Protein AF-A0A1L3J3Z6-F1 (afdb_monomer)

Structure (mmCIF, N/CA/C/O backbone):
data_AF-A0A1L3J3Z6-F1
#
_entry.id   AF-A0A1L3J3Z6-F1
#
loop_
_atom_site.group_PDB
_atom_site.id
_atom_site.type_symbol
_atom_site.label_atom_id
_atom_site.label_alt_id
_atom_site.label_comp_id
_atom_site.label_asym_id
_atom_site.label_entity_id
_atom_site.label_seq_id
_atom_site.pdbx_PDB_ins_code
_atom_site.Cartn_x
_atom_site.Cartn_y
_atom_site.Cartn_z
_atom_site.occupancy
_atom_site.B_iso_or_equiv
_atom_site.auth_seq_id
_atom_site.auth_comp_id
_atom_site.auth_asym_id
_atom_site.auth_atom_id
_atom_site.pdbx_PDB_model_num
ATOM 1 N N . MET A 1 1 ? 7.626 -2.945 20.458 1.00 33.84 1 MET A N 1
ATOM 2 C CA . MET A 1 1 ? 6.487 -2.027 20.688 1.00 33.84 1 MET A CA 1
ATOM 3 C C . MET A 1 1 ? 5.209 -2.847 20.633 1.00 33.84 1 MET A C 1
ATOM 5 O O . MET A 1 1 ? 5.087 -3.660 19.730 1.00 33.84 1 MET A O 1
ATOM 9 N N . ASN A 1 2 ? 4.323 -2.710 21.622 1.00 31.22 2 ASN A N 1
ATOM 10 C CA . ASN A 1 2 ? 3.057 -3.445 21.690 1.00 31.22 2 ASN A CA 1
ATOM 11 C C . ASN A 1 2 ? 1.974 -2.623 20.967 1.00 31.22 2 ASN A C 1
ATOM 13 O O . ASN A 1 2 ? 1.323 -1.789 21.585 1.00 31.22 2 ASN A O 1
ATOM 17 N N . THR A 1 3 ? 1.833 -2.817 19.654 1.00 36.19 3 THR A N 1
ATOM 18 C CA . THR A 1 3 ? 0.880 -2.115 18.759 1.00 36.19 3 THR A CA 1
ATOM 19 C C . THR A 1 3 ? -0.591 -2.525 18.976 1.00 36.19 3 THR A C 1
ATOM 21 O O . THR A 1 3 ? -1.471 -2.248 18.168 1.00 36.19 3 THR A O 1
ATOM 24 N N . ALA A 1 4 ? -0.892 -3.240 20.065 1.00 37.12 4 ALA A N 1
ATOM 25 C CA . ALA A 1 4 ? -2.196 -3.857 20.307 1.00 37.12 4 ALA A CA 1
ATOM 26 C C . ALA A 1 4 ? -3.216 -2.956 21.033 1.00 37.12 4 ALA A C 1
ATOM 28 O O . ALA A 1 4 ? -4.325 -3.410 21.312 1.00 37.12 4 ALA A O 1
ATOM 29 N N . GLU A 1 5 ? -2.896 -1.698 21.357 1.00 45.41 5 GLU A N 1
ATOM 30 C CA . GLU A 1 5 ? -3.771 -0.871 22.206 1.00 45.41 5 GLU A CA 1
ATOM 31 C C . GLU A 1 5 ? -4.124 0.518 21.660 1.00 45.41 5 GLU A C 1
ATOM 33 O O . GLU A 1 5 ? -4.446 1.422 22.436 1.00 45.41 5 GLU A O 1
ATOM 38 N N . VAL A 1 6 ? -4.186 0.710 20.339 1.00 48.59 6 VAL A N 1
ATOM 39 C CA . VAL A 1 6 ? -4.858 1.911 19.806 1.00 48.59 6 VAL A CA 1
ATOM 40 C C . VAL A 1 6 ? -6.357 1.788 20.027 1.00 48.59 6 VAL A C 1
ATOM 42 O O . VAL A 1 6 ? -7.103 1.181 19.258 1.00 48.59 6 VAL A O 1
ATOM 45 N N . ARG A 1 7 ? -6.823 2.358 21.135 1.00 55.53 7 ARG A N 1
ATOM 46 C CA . ARG A 1 7 ? -8.238 2.398 21.497 1.00 55.53 7 ARG A CA 1
ATOM 47 C C . ARG A 1 7 ? -8.845 3.664 20.898 1.00 55.53 7 ARG A C 1
ATOM 49 O O . ARG A 1 7 ? -8.830 4.714 21.538 1.00 55.53 7 ARG A O 1
ATOM 56 N N . PHE A 1 8 ? -9.396 3.574 19.686 1.00 57.53 8 PHE A N 1
ATOM 57 C CA . PHE A 1 8 ? -10.154 4.685 19.106 1.00 57.53 8 PHE A CA 1
ATOM 58 C C . PHE A 1 8 ? -11.394 4.955 19.961 1.00 57.53 8 PHE A C 1
ATOM 60 O O . PHE A 1 8 ? -12.310 4.133 2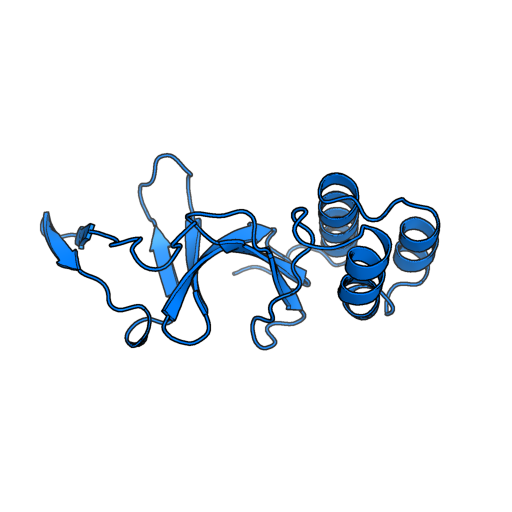0.045 1.00 57.53 8 PHE A O 1
ATOM 67 N N . LYS A 1 9 ? -11.400 6.117 20.619 1.00 57.47 9 LYS A N 1
ATOM 68 C CA . LYS A 1 9 ? -12.598 6.720 21.202 1.00 57.47 9 LYS A CA 1
ATOM 69 C C . LYS A 1 9 ? -13.172 7.647 20.144 1.00 57.47 9 LYS A C 1
ATOM 71 O O . LYS A 1 9 ? -12.638 8.734 19.944 1.00 57.47 9 LYS A O 1
ATOM 76 N N . ILE A 1 10 ? -14.226 7.214 19.462 1.00 61.75 10 ILE A N 1
ATOM 77 C CA . ILE A 1 10 ? -14.913 8.069 18.491 1.00 61.75 10 ILE A CA 1
ATOM 78 C C . ILE A 1 10 ? -16.060 8.768 19.205 1.00 61.75 10 ILE A C 1
ATOM 80 O O . ILE A 1 10 ? -16.762 8.155 20.010 1.00 61.75 10 ILE A O 1
ATOM 84 N N . LYS A 1 11 ? -16.195 10.068 18.942 1.00 58.41 11 LYS A N 1
ATOM 85 C CA . LYS A 1 11 ? -17.355 10.861 19.328 1.00 58.41 11 LYS A CA 1
ATOM 86 C C . LYS A 1 11 ? -18.327 10.821 18.152 1.00 58.41 11 LYS A C 1
ATOM 88 O O . LYS A 1 11 ? -17.975 11.296 17.076 1.00 58.41 11 LYS A O 1
ATOM 93 N N . ASP A 1 12 ? -19.488 10.203 18.330 1.00 63.75 12 ASP A N 1
ATOM 94 C CA . ASP A 1 12 ? -20.510 10.182 17.283 1.00 63.75 12 ASP A CA 1
ATOM 95 C C . ASP A 1 12 ? -21.134 11.576 17.071 1.00 63.75 12 ASP A C 1
ATOM 97 O O . ASP A 1 12 ? -20.813 12.542 17.773 1.00 63.75 12 ASP A O 1
ATOM 101 N N . THR A 1 13 ? -22.036 11.691 16.095 1.00 64.31 13 THR A N 1
ATOM 102 C CA . THR A 1 13 ? -22.722 12.949 15.754 1.00 64.31 13 THR A CA 1
ATOM 103 C C . THR A 1 13 ? -23.586 13.496 16.893 1.00 64.31 13 THR A C 1
ATOM 105 O O . THR A 1 13 ? -23.864 14.691 16.924 1.00 64.31 13 THR A O 1
ATOM 108 N N . THR A 1 14 ? -23.970 12.652 17.852 1.00 71.06 14 THR A N 1
ATOM 109 C CA . THR A 1 14 ? -24.721 13.038 19.059 1.00 71.06 14 THR A CA 1
ATOM 110 C C . THR A 1 14 ? -23.813 13.402 20.234 1.00 71.06 14 THR A C 1
ATOM 112 O O . THR A 1 14 ? -24.264 13.906 21.258 1.00 71.06 14 THR A O 1
ATOM 115 N N . GLY A 1 15 ? -22.507 13.197 20.080 1.00 64.25 15 GLY A N 1
ATOM 116 C CA . GLY A 1 15 ? -21.498 13.528 21.064 1.00 64.25 15 GLY A CA 1
ATOM 117 C C . GLY A 1 15 ? -21.121 12.398 22.018 1.00 64.25 15 GLY A C 1
ATOM 118 O O . GLY A 1 15 ? -20.288 12.625 22.904 1.00 64.25 15 GLY A O 1
ATOM 119 N N . ASN A 1 16 ? -21.664 11.196 21.823 1.00 69.81 16 ASN A N 1
ATOM 120 C CA . ASN A 1 16 ? -21.358 10.044 22.659 1.00 69.81 16 ASN A CA 1
ATOM 121 C C . ASN A 1 16 ? -20.006 9.450 22.284 1.00 69.81 16 ASN A C 1
ATOM 123 O O . ASN A 1 16 ? -19.668 9.296 21.110 1.00 69.81 16 ASN A O 1
ATOM 127 N N . LYS A 1 17 ? -19.225 9.099 23.307 1.00 67.12 17 LYS A N 1
ATOM 128 C CA . LYS A 1 17 ? -17.936 8.430 23.136 1.00 67.12 17 LYS A CA 1
ATOM 129 C C . LYS A 1 17 ? -18.143 6.927 23.211 1.00 67.12 17 LYS A C 1
ATOM 131 O O . LYS A 1 17 ? -18.574 6.424 24.245 1.00 67.12 17 LYS A O 1
ATOM 136 N N . SER A 1 18 ? -17.767 6.211 22.164 1.00 70.31 18 SER A N 1
ATOM 137 C CA . SER A 1 18 ? -17.783 4.750 22.152 1.00 70.31 18 SER A CA 1
ATOM 138 C C . SER A 1 18 ? -16.424 4.193 21.739 1.00 70.31 18 SER A C 1
ATOM 140 O O . SER A 1 18 ? -15.607 4.867 21.101 1.00 70.31 18 SER A O 1
ATOM 142 N N . ARG A 1 19 ? -16.148 2.960 22.176 1.00 72.62 19 ARG A N 1
ATOM 143 C CA . ARG A 1 19 ? -14.990 2.193 21.715 1.00 72.62 19 ARG A CA 1
ATOM 144 C C . ARG A 1 19 ? -15.399 1.453 20.454 1.00 72.62 19 ARG A C 1
ATOM 146 O O . ARG A 1 19 ? -16.383 0.716 20.478 1.00 72.62 19 ARG A O 1
ATOM 153 N N . ILE A 1 20 ? -14.617 1.612 19.395 1.00 72.62 20 ILE A N 1
ATOM 154 C CA . ILE A 1 20 ? -14.831 0.852 18.168 1.00 72.62 20 ILE A CA 1
ATOM 155 C C . ILE A 1 20 ? -13.991 -0.416 18.201 1.00 72.62 20 ILE A C 1
ATOM 157 O O . ILE A 1 20 ? -12.789 -0.386 18.466 1.00 72.62 20 ILE A O 1
ATOM 161 N N . ASP A 1 21 ? -14.664 -1.529 17.947 1.00 72.62 21 ASP A N 1
ATOM 162 C CA . ASP A 1 21 ? -14.047 -2.823 17.707 1.00 72.62 21 ASP A CA 1
ATOM 163 C C . ASP A 1 21 ? -13.707 -2.933 16.210 1.00 72.62 21 ASP A C 1
ATOM 165 O O . ASP A 1 21 ? -14.630 -2.874 15.389 1.00 72.62 21 ASP A O 1
ATOM 169 N N . PRO A 1 22 ? -12.425 -3.080 15.828 1.00 72.56 22 PRO A N 1
ATOM 170 C CA . PRO A 1 22 ? -12.034 -3.215 14.427 1.00 72.56 22 PRO A CA 1
ATOM 171 C C . PRO A 1 22 ? -12.660 -4.442 13.743 1.00 72.56 22 PRO A C 1
ATOM 173 O O . PRO A 1 22 ? -12.798 -4.446 12.525 1.00 72.56 22 PRO A O 1
ATOM 176 N N . GLY A 1 23 ? -13.106 -5.457 14.491 1.00 73.19 23 GLY A N 1
ATOM 177 C CA . GLY A 1 23 ? -13.839 -6.596 13.931 1.00 73.19 23 GLY A CA 1
ATOM 178 C C . GLY A 1 23 ? -15.277 -6.277 13.494 1.00 73.19 23 GLY A C 1
ATOM 179 O O . GLY A 1 23 ? -15.897 -7.090 12.813 1.00 73.19 23 GLY A O 1
ATOM 180 N N . LYS A 1 24 ? -15.829 -5.116 13.877 1.00 76.06 24 LYS A N 1
ATOM 181 C CA . LYS A 1 24 ? -17.248 -4.759 13.661 1.00 76.06 24 LYS A CA 1
ATOM 182 C C . LYS A 1 24 ? -17.477 -3.656 12.635 1.00 76.06 24 LYS A C 1
ATOM 184 O O . LYS A 1 24 ? -18.623 -3.347 12.318 1.00 76.06 24 LYS A O 1
ATOM 189 N N . VAL A 1 25 ? -16.414 -3.052 12.121 1.00 73.69 25 VAL A N 1
ATOM 190 C CA . VAL A 1 25 ? -16.483 -1.971 11.133 1.00 73.69 25 VAL A CA 1
ATOM 191 C C . VAL A 1 25 ? -15.510 -2.259 10.006 1.00 73.69 25 VAL A C 1
ATOM 193 O O . VAL A 1 25 ? -14.407 -2.723 10.260 1.00 73.69 25 VAL A O 1
ATOM 196 N N . LYS A 1 26 ? -15.909 -1.987 8.762 1.00 69.69 26 LYS A N 1
ATOM 197 C CA . LYS A 1 26 ? -15.020 -2.116 7.594 1.00 69.69 26 LYS A CA 1
ATOM 198 C C . LYS A 1 26 ? -14.255 -0.823 7.319 1.00 69.69 26 LYS A C 1
ATOM 200 O O . LYS A 1 26 ? -13.054 -0.850 7.073 1.00 69.69 26 LYS A O 1
ATOM 205 N N . PHE A 1 27 ? -14.956 0.307 7.402 1.00 71.75 27 PHE A N 1
ATOM 206 C CA . PHE A 1 27 ? -14.408 1.628 7.123 1.00 71.75 27 PHE A CA 1
ATOM 207 C C . PHE A 1 27 ? -14.968 2.663 8.096 1.00 71.75 27 PHE A C 1
ATOM 209 O O . PHE A 1 27 ? -16.132 2.599 8.491 1.00 71.75 27 PHE A O 1
ATOM 216 N N . ILE A 1 28 ? -14.136 3.636 8.446 1.00 74.94 28 ILE A N 1
ATOM 217 C CA . ILE A 1 28 ? -14.493 4.836 9.194 1.00 74.94 28 ILE A CA 1
ATOM 218 C C . ILE A 1 28 ? -14.058 6.017 8.329 1.00 74.94 28 ILE A C 1
ATOM 220 O O . ILE A 1 28 ? -12.872 6.164 8.027 1.00 74.94 28 ILE A O 1
ATOM 224 N N . LYS A 1 29 ? -15.014 6.856 7.926 1.00 72.25 29 LYS A N 1
ATOM 225 C CA . LYS A 1 29 ? -14.735 8.136 7.271 1.00 72.25 29 LYS A CA 1
ATOM 226 C C . LYS A 1 29 ? -14.730 9.229 8.334 1.00 72.25 29 LYS A C 1
ATOM 228 O O . LYS A 1 29 ? -15.731 9.419 9.021 1.00 72.25 29 LYS A O 1
ATOM 233 N N . SER A 1 30 ? -13.613 9.932 8.476 1.00 67.06 30 SER A N 1
ATOM 234 C CA . SER A 1 30 ? -13.549 11.115 9.329 1.00 67.06 30 SER A CA 1
ATOM 235 C C . SER A 1 30 ? -14.069 12.322 8.559 1.00 67.06 30 SER A C 1
ATOM 237 O O . SER A 1 30 ? -13.539 12.635 7.500 1.00 67.06 30 SER A O 1
ATOM 239 N N . SER A 1 31 ? -15.102 12.983 9.080 1.00 59.53 31 SER A N 1
ATOM 240 C CA . SER A 1 31 ? -15.729 14.150 8.451 1.00 59.53 31 SER A CA 1
ATOM 241 C C . SER A 1 31 ? -15.211 15.497 8.969 1.00 59.53 31 SER A C 1
ATOM 243 O O . SER A 1 31 ? -15.591 16.514 8.411 1.00 59.53 31 SER A O 1
ATOM 245 N N . ASN A 1 32 ? -14.387 15.524 10.032 1.00 56.75 32 ASN A N 1
ATOM 246 C CA . ASN A 1 32 ? -13.949 16.753 10.727 1.00 56.75 32 ASN A CA 1
ATOM 247 C C . ASN A 1 32 ? -12.602 16.589 11.485 1.00 56.75 32 ASN A C 1
ATOM 249 O O . ASN A 1 32 ? -12.439 17.095 12.597 1.00 56.75 32 ASN A O 1
ATOM 253 N N . SER A 1 33 ? -11.636 15.831 10.952 1.00 52.97 33 SER A N 1
ATOM 254 C CA . SER A 1 33 ? -10.329 15.646 11.618 1.00 52.97 33 SER A CA 1
ATOM 255 C C . SER A 1 33 ? -9.290 16.707 11.259 1.00 52.97 33 SER A C 1
ATOM 257 O O . SER A 1 33 ? -9.287 17.233 10.152 1.00 52.97 33 SER A O 1
ATOM 259 N N . VAL A 1 34 ? -8.335 16.913 12.178 1.00 53.78 34 VAL A N 1
ATOM 260 C CA . VAL A 1 34 ? -7.086 17.684 11.983 1.00 53.78 34 VAL A CA 1
ATOM 261 C C . VAL A 1 34 ? -6.316 17.234 10.728 1.00 53.78 34 VAL A C 1
ATOM 263 O O . VAL A 1 34 ? -5.651 18.043 10.094 1.00 53.78 34 VAL A O 1
ATOM 266 N N . ASP A 1 35 ? -6.478 15.968 10.334 1.00 48.72 35 ASP A N 1
ATOM 267 C CA . ASP A 1 35 ? -5.836 15.351 9.169 1.00 48.72 35 ASP A CA 1
ATOM 268 C C . ASP A 1 35 ? -6.657 15.433 7.856 1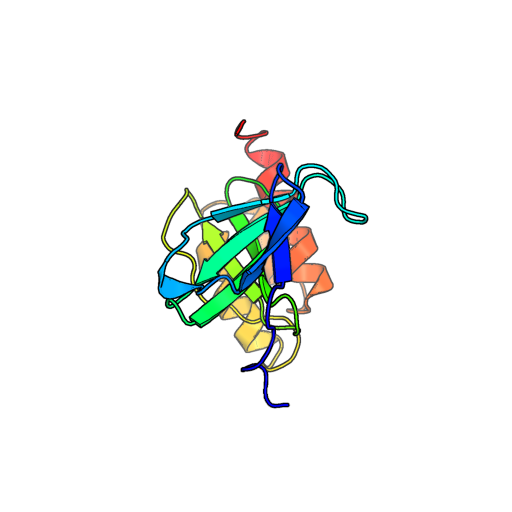.00 48.72 35 ASP A C 1
ATOM 270 O O . ASP A 1 35 ? -6.284 14.791 6.875 1.00 48.72 35 ASP A O 1
ATOM 274 N N . GLY A 1 36 ? -7.784 16.160 7.820 1.00 57.69 36 GLY A N 1
ATOM 275 C CA . GLY A 1 36 ? -8.670 16.250 6.644 1.00 57.69 36 GLY A CA 1
ATOM 276 C C . GLY A 1 36 ? -9.594 15.036 6.439 1.00 57.69 36 GLY A C 1
ATOM 277 O O . GLY A 1 36 ? -9.847 14.284 7.385 1.00 57.69 36 GLY A O 1
ATOM 278 N N . ASP A 1 37 ? -10.112 14.860 5.214 1.00 57.69 37 ASP A N 1
ATOM 279 C CA . ASP A 1 37 ? -10.934 13.709 4.794 1.00 57.69 37 ASP A CA 1
ATOM 280 C C . ASP A 1 37 ? -10.093 12.420 4.826 1.00 57.69 37 ASP A C 1
ATOM 282 O O . ASP A 1 37 ? -9.343 12.097 3.904 1.00 57.69 37 ASP A O 1
ATOM 286 N N . CYS A 1 38 ? -10.207 11.667 5.918 1.00 67.38 38 CYS A N 1
ATOM 287 C CA . CYS A 1 38 ? -9.407 10.472 6.170 1.00 67.38 38 CYS A CA 1
ATOM 288 C C . CYS A 1 38 ? -10.288 9.216 6.157 1.00 67.38 38 CYS A C 1
ATOM 290 O O . CYS A 1 38 ? -11.329 9.173 6.820 1.00 67.38 38 CYS A O 1
ATOM 292 N N . ILE A 1 39 ? -9.853 8.180 5.430 1.00 75.44 39 ILE A N 1
ATOM 293 C CA . ILE A 1 39 ? -10.455 6.843 5.489 1.00 75.44 39 ILE A CA 1
ATOM 294 C C . ILE A 1 39 ? -9.573 5.946 6.350 1.00 75.44 39 ILE A C 1
ATOM 296 O O . ILE A 1 39 ? -8.418 5.679 6.009 1.00 75.44 39 ILE A O 1
ATOM 300 N N . ILE A 1 40 ? -10.147 5.454 7.445 1.00 78.62 40 ILE A N 1
ATOM 301 C CA . ILE A 1 40 ? -9.560 4.410 8.278 1.00 78.62 40 ILE A CA 1
ATOM 302 C C . ILE A 1 40 ? -10.246 3.097 7.911 1.00 78.62 40 ILE A C 1
ATOM 304 O O . ILE A 1 40 ? -11.460 2.966 8.061 1.00 78.62 40 ILE A O 1
ATOM 308 N N . ALA A 1 41 ? -9.478 2.133 7.422 1.00 78.19 41 ALA A N 1
ATOM 309 C CA . ALA A 1 41 ? -9.953 0.778 7.181 1.00 78.19 41 ALA A CA 1
ATOM 310 C C . ALA A 1 41 ? -9.568 -0.132 8.348 1.00 78.19 41 ALA A C 1
ATOM 312 O O . ALA A 1 41 ? -8.668 0.180 9.138 1.00 78.19 41 ALA A O 1
ATOM 313 N N . THR A 1 42 ? -10.249 -1.265 8.451 1.00 79.00 42 THR A N 1
ATOM 314 C CA . THR A 1 42 ? -9.850 -2.340 9.354 1.00 79.00 42 THR A CA 1
ATOM 315 C C . THR A 1 42 ? -9.171 -3.450 8.573 1.00 79.00 42 THR A C 1
ATOM 317 O O . THR A 1 42 ? -9.589 -3.804 7.472 1.00 79.00 42 THR A O 1
ATOM 320 N N . VAL A 1 43 ? -8.099 -3.999 9.139 1.00 80.19 43 VAL A N 1
ATOM 321 C CA . VAL A 1 43 ? -7.374 -5.125 8.547 1.00 80.19 43 VAL A CA 1
ATOM 322 C C . VAL A 1 43 ? -7.243 -6.250 9.565 1.00 80.19 43 VAL A C 1
ATOM 324 O O . VAL A 1 43 ? -7.035 -6.021 10.765 1.00 80.19 43 VAL A O 1
ATOM 327 N N . TYR A 1 44 ? -7.457 -7.477 9.088 1.00 79.56 44 TYR A N 1
ATOM 328 C CA . TYR A 1 44 ? -7.431 -8.714 9.877 1.00 79.56 44 TYR A CA 1
ATOM 329 C C . TYR A 1 44 ? -8.339 -8.705 11.123 1.00 79.56 44 TYR A C 1
ATOM 331 O O . TYR A 1 44 ? -8.077 -9.428 12.084 1.00 79.56 44 TYR A O 1
ATOM 339 N N . GLY A 1 45 ? -9.377 -7.856 11.139 1.00 74.88 45 GLY A N 1
ATOM 340 C CA . GLY A 1 45 ? -10.289 -7.670 12.275 1.00 74.88 45 GLY A CA 1
ATOM 341 C C . GLY A 1 45 ? -9.617 -7.173 13.561 1.00 74.88 45 GLY A C 1
ATOM 342 O O . GLY A 1 45 ? -10.208 -7.274 14.632 1.00 74.88 45 GLY A O 1
ATOM 343 N N . LYS A 1 46 ? -8.372 -6.685 13.481 1.00 79.06 46 LYS A N 1
ATOM 344 C CA . LYS A 1 46 ? -7.527 -6.394 14.652 1.00 79.06 46 LYS A CA 1
ATOM 345 C C . LYS A 1 46 ? -6.922 -5.001 14.636 1.00 79.06 46 LYS A C 1
ATOM 347 O O . LYS A 1 46 ? -6.700 -4.439 15.705 1.00 79.06 46 LYS A O 1
ATOM 352 N N . TRP A 1 47 ? -6.649 -4.451 13.456 1.00 81.75 47 TRP A N 1
ATOM 353 C CA . TRP A 1 47 ? -5.902 -3.204 13.325 1.00 81.75 47 TRP A CA 1
ATOM 354 C C . TRP A 1 47 ? -6.663 -2.162 12.527 1.00 81.75 47 TRP A C 1
ATOM 356 O O . TRP A 1 47 ? -7.416 -2.488 11.609 1.00 81.75 47 TRP A O 1
ATOM 366 N N . PHE A 1 48 ? -6.420 -0.904 12.880 1.00 83.06 48 PHE A N 1
ATOM 367 C CA . PHE A 1 48 ? -6.882 0.257 12.139 1.00 83.06 48 PHE A CA 1
ATOM 368 C C . PHE A 1 48 ? -5.736 0.801 11.297 1.00 83.06 48 PHE A C 1
ATOM 370 O O . PHE A 1 48 ? -4.646 1.069 11.808 1.00 83.06 48 PHE A O 1
ATOM 377 N N . ILE A 1 49 ? -6.000 0.986 10.011 1.00 86.31 49 ILE A N 1
ATOM 378 C CA . ILE A 1 49 ? -5.031 1.480 9.039 1.00 86.31 49 ILE A CA 1
ATOM 379 C C . ILE A 1 49 ? -5.592 2.736 8.371 1.00 86.31 49 ILE A C 1
ATOM 381 O O . ILE A 1 49 ? -6.753 2.774 7.968 1.00 86.31 49 ILE A O 1
ATOM 385 N N . LYS A 1 50 ? -4.785 3.787 8.274 1.00 87.69 50 LYS A N 1
ATOM 386 C CA . LYS A 1 50 ? -5.129 5.060 7.636 1.00 87.69 50 LYS A CA 1
ATOM 387 C C . LYS A 1 50 ? -4.699 5.025 6.179 1.00 87.69 50 LYS A C 1
ATOM 389 O O . LYS A 1 50 ? -3.537 4.752 5.900 1.00 87.69 50 LYS A O 1
ATOM 394 N N . ARG A 1 51 ? -5.609 5.327 5.251 1.00 89.94 51 ARG A N 1
ATOM 395 C CA . ARG A 1 51 ? -5.253 5.492 3.836 1.00 89.94 51 ARG A CA 1
ATOM 396 C C . ARG A 1 51 ? -4.420 6.762 3.661 1.00 89.94 51 ARG A C 1
ATOM 398 O O . ARG A 1 51 ? -4.855 7.832 4.080 1.00 89.94 51 ARG A O 1
ATOM 405 N N . ILE A 1 52 ? -3.255 6.633 3.035 1.00 90.88 52 ILE A N 1
ATOM 406 C CA . ILE A 1 52 ? -2.325 7.741 2.766 1.00 90.88 52 ILE A CA 1
ATOM 407 C C . ILE A 1 52 ? -2.156 8.023 1.270 1.00 90.88 52 ILE A C 1
ATOM 409 O O . ILE A 1 52 ? -1.877 9.156 0.904 1.00 90.88 52 ILE A O 1
ATOM 413 N N . ILE A 1 53 ? -2.388 7.028 0.405 1.00 91.38 53 ILE A N 1
ATOM 414 C CA . ILE A 1 53 ? -2.452 7.206 -1.052 1.00 91.38 53 ILE A CA 1
ATOM 415 C C . ILE A 1 53 ? -3.764 6.602 -1.540 1.00 91.38 53 ILE A C 1
ATOM 417 O O . ILE A 1 53 ? -4.111 5.472 -1.180 1.00 91.38 53 ILE A O 1
ATOM 421 N N . ASN A 1 54 ? -4.487 7.362 -2.360 1.00 89.19 54 ASN A N 1
ATOM 422 C CA . ASN A 1 54 ? -5.680 6.902 -3.055 1.00 89.19 54 ASN A CA 1
ATOM 423 C C . ASN A 1 54 ? -5.419 6.848 -4.563 1.00 89.19 54 ASN A C 1
ATOM 425 O O . ASN A 1 54 ? -4.805 7.755 -5.116 1.00 89.19 54 ASN A O 1
ATOM 429 N N . GLY A 1 55 ? -5.901 5.794 -5.211 1.00 90.12 55 GLY A N 1
ATOM 430 C CA . GLY A 1 55 ? -5.730 5.551 -6.637 1.00 90.12 55 GLY A CA 1
ATOM 431 C C . GLY A 1 55 ? -6.007 4.089 -6.965 1.00 90.12 55 GLY A C 1
ATOM 432 O O . GLY A 1 55 ? -6.610 3.370 -6.158 1.00 90.12 55 GLY A O 1
ATOM 433 N N . ARG A 1 56 ? -5.536 3.643 -8.131 1.00 93.19 56 ARG A N 1
ATOM 434 C CA . ARG A 1 56 ? -5.596 2.237 -8.543 1.00 93.19 56 ARG A CA 1
ATOM 435 C C . ARG A 1 56 ? -4.856 1.337 -7.551 1.00 93.19 56 ARG A C 1
ATOM 437 O O . ARG A 1 56 ? -5.381 0.300 -7.158 1.00 93.19 56 ARG A O 1
ATOM 444 N N . ILE A 1 57 ? -3.695 1.790 -7.074 1.00 94.69 57 ILE A N 1
ATOM 445 C CA . ILE A 1 57 ? -2.998 1.249 -5.905 1.00 94.69 57 ILE A CA 1
ATOM 446 C C . ILE A 1 57 ? -3.287 2.158 -4.706 1.00 94.69 57 ILE A C 1
ATOM 448 O O . ILE A 1 57 ? -2.841 3.305 -4.645 1.00 94.69 57 ILE A O 1
ATOM 452 N N . LYS A 1 58 ? -4.016 1.643 -3.723 1.00 94.19 58 LYS A N 1
ATOM 453 C CA . LYS A 1 58 ? -4.262 2.290 -2.434 1.00 94.19 58 LYS A CA 1
ATOM 454 C C . LYS A 1 58 ? -3.159 1.895 -1.458 1.00 94.19 58 LYS A C 1
ATOM 456 O O . LYS A 1 58 ? -2.841 0.712 -1.339 1.00 94.19 58 LYS A O 1
ATOM 461 N N . VAL A 1 59 ? -2.613 2.869 -0.732 1.00 93.50 59 VAL A N 1
ATOM 462 C CA . VAL A 1 59 ? -1.630 2.631 0.338 1.00 93.50 59 VAL A CA 1
ATOM 463 C C . VAL A 1 59 ? -2.225 3.052 1.662 1.00 93.50 59 VAL A C 1
ATOM 465 O O . VAL A 1 59 ? -2.806 4.134 1.786 1.00 93.50 59 VAL A O 1
ATOM 468 N N . TYR A 1 60 ? -2.040 2.200 2.658 1.00 92.38 60 TYR A N 1
ATOM 469 C CA . TYR A 1 60 ? -2.456 2.434 4.023 1.00 92.38 60 TYR A CA 1
ATOM 470 C C . TYR A 1 60 ? -1.266 2.291 4.963 1.00 92.38 60 TYR A C 1
ATOM 472 O O . TYR A 1 60 ? -0.357 1.499 4.722 1.00 92.38 60 TYR A O 1
ATOM 480 N N . GLN A 1 61 ? -1.313 3.027 6.062 1.00 90.56 61 GLN A N 1
ATOM 481 C CA . GLN A 1 61 ? -0.344 2.962 7.140 1.00 90.56 61 GLN A CA 1
ATOM 482 C C . GLN A 1 61 ? -1.058 2.584 8.435 1.00 90.56 61 GLN A C 1
ATOM 484 O O . GLN A 1 61 ? -2.153 3.075 8.716 1.00 90.56 61 GLN A O 1
ATOM 489 N N . LEU A 1 62 ? -0.446 1.719 9.237 1.00 87.44 62 LEU A N 1
ATOM 490 C CA . LEU A 1 62 ? -0.909 1.455 10.595 1.00 87.44 62 LEU A CA 1
ATOM 491 C C . LEU A 1 62 ? -0.963 2.762 11.400 1.00 87.44 62 LEU A C 1
ATOM 493 O O . LEU A 1 62 ? 0.018 3.498 11.437 1.00 87.44 62 LEU A O 1
ATOM 497 N N . VAL A 1 63 ? -2.090 3.056 12.055 1.00 81.44 63 VAL A N 1
ATOM 498 C CA . VAL A 1 63 ? -2.273 4.372 12.701 1.00 81.44 63 VAL A CA 1
ATOM 499 C C . VAL A 1 63 ? -1.268 4.635 13.833 1.00 81.44 63 VAL A C 1
ATOM 501 O O . VAL A 1 63 ? -0.906 5.783 14.069 1.00 81.44 63 VAL A O 1
ATOM 504 N N . ASP A 1 64 ? -0.780 3.5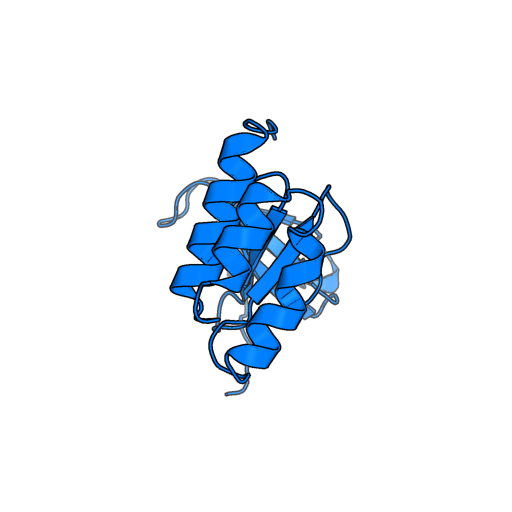99 14.511 1.00 75.88 64 ASP A N 1
ATOM 505 C CA . ASP A 1 64 ? 0.226 3.689 15.578 1.00 75.88 64 ASP A CA 1
ATOM 506 C C . ASP A 1 64 ? 1.596 3.128 15.199 1.00 75.88 64 ASP A C 1
ATOM 508 O O . ASP A 1 64 ? 2.396 2.787 16.075 1.00 75.88 64 ASP A O 1
ATOM 512 N N . GLY A 1 65 ? 1.898 3.020 13.907 1.00 76.69 65 GLY A N 1
ATOM 513 C CA . GLY A 1 65 ? 3.166 2.446 13.495 1.00 76.69 65 GLY A CA 1
ATOM 514 C C . GLY A 1 65 ? 3.608 2.802 12.089 1.00 76.69 65 GLY A C 1
ATOM 515 O O . GLY A 1 65 ? 3.077 3.680 11.416 1.00 76.69 65 GLY A O 1
ATOM 516 N N . ILE A 1 66 ? 4.641 2.085 11.666 1.00 81.56 66 ILE A N 1
ATOM 517 C CA . ILE A 1 66 ? 5.301 2.252 10.368 1.00 81.56 66 ILE A CA 1
ATOM 518 C C . ILE A 1 66 ? 5.001 1.086 9.424 1.00 81.56 66 ILE A C 1
ATOM 520 O O . ILE A 1 66 ? 5.685 0.922 8.427 1.00 81.56 66 ILE A O 1
ATOM 524 N N . ILE A 1 67 ? 4.012 0.246 9.754 1.00 87.81 67 ILE A N 1
ATOM 525 C CA . ILE A 1 67 ? 3.643 -0.898 8.916 1.00 87.81 67 ILE A CA 1
ATOM 526 C C . ILE A 1 67 ? 2.755 -0.403 7.782 1.00 87.81 67 ILE A C 1
ATOM 528 O O . ILE A 1 67 ? 1.707 0.205 8.030 1.00 87.81 67 ILE A O 1
ATOM 532 N N . PHE A 1 68 ? 3.162 -0.715 6.557 1.00 91.50 68 PHE A N 1
ATOM 533 C CA . PHE A 1 68 ? 2.420 -0.365 5.353 1.00 91.50 68 PHE A CA 1
ATOM 534 C C . PHE A 1 68 ? 1.606 -1.537 4.798 1.00 91.50 68 PHE A C 1
ATOM 536 O O . PHE A 1 68 ? 1.975 -2.713 4.881 1.00 91.50 68 PHE A O 1
ATOM 543 N N . PHE A 1 69 ? 0.467 -1.183 4.213 1.00 92.75 69 PHE A N 1
ATOM 544 C CA . PHE A 1 69 ? -0.460 -2.095 3.563 1.00 92.75 69 PHE A CA 1
ATOM 545 C C . PHE A 1 69 ? -0.862 -1.525 2.212 1.00 92.75 69 PHE A C 1
ATOM 547 O O 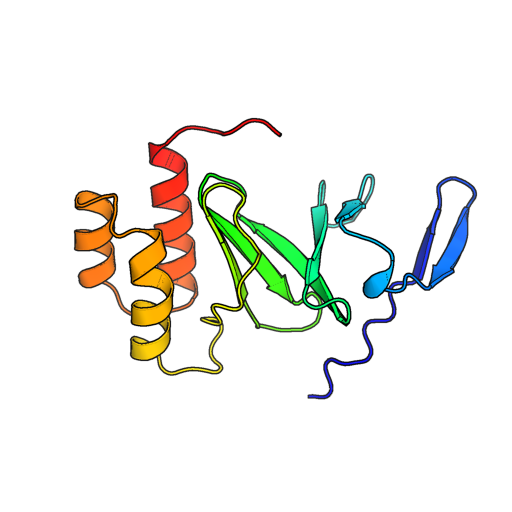. PHE A 1 69 ? -0.896 -0.307 2.022 1.00 92.75 69 PHE A O 1
ATOM 554 N N . THR A 1 70 ? -1.215 -2.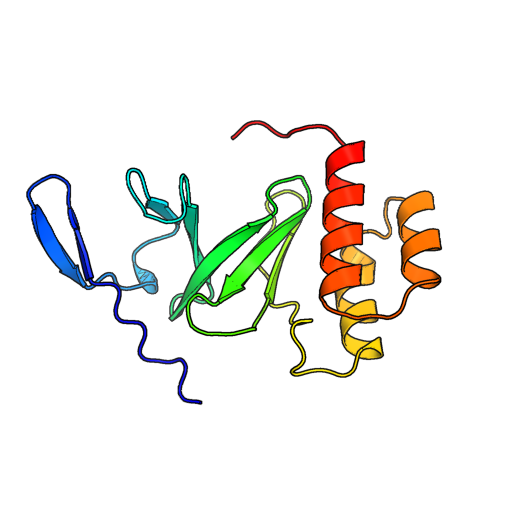402 1.284 1.00 94.31 70 THR A N 1
ATOM 555 C CA . THR A 1 70 ? -1.613 -2.007 -0.067 1.00 94.31 70 THR A CA 1
ATOM 556 C C . THR A 1 70 ? -2.846 -2.766 -0.524 1.00 94.31 70 THR A C 1
ATOM 558 O O . THR A 1 70 ? -3.061 -3.903 -0.117 1.00 94.31 70 THR A O 1
ATOM 561 N N . SER A 1 71 ? -3.616 -2.155 -1.413 1.00 92.94 71 SER A N 1
ATOM 562 C CA . SER A 1 71 ? -4.679 -2.795 -2.191 1.00 92.94 71 SER A CA 1
ATOM 563 C C . SER A 1 71 ? -4.583 -2.266 -3.617 1.00 92.94 71 SER A C 1
ATOM 565 O O . SER A 1 71 ? -4.393 -1.066 -3.803 1.00 92.94 71 SER A O 1
ATOM 567 N N . LYS A 1 72 ? -4.677 -3.137 -4.620 1.00 93.81 72 LYS A N 1
ATOM 568 C CA . LYS A 1 72 ? -4.694 -2.741 -6.035 1.00 93.81 72 LYS A CA 1
ATOM 569 C C . LYS A 1 72 ? -6.008 -3.171 -6.671 1.00 93.81 72 LYS A C 1
ATOM 571 O O . LYS A 1 72 ? -6.449 -4.282 -6.398 1.00 93.81 72 LYS A O 1
ATOM 576 N N . ASP A 1 73 ? -6.627 -2.321 -7.485 1.00 91.44 73 ASP A N 1
ATOM 577 C CA . ASP A 1 73 ? -7.893 -2.643 -8.167 1.00 91.44 73 ASP A CA 1
ATOM 578 C C . ASP A 1 73 ? -8.994 -3.095 -7.180 1.00 91.44 73 ASP A C 1
ATOM 580 O O . ASP A 1 73 ? -9.748 -4.026 -7.443 1.00 91.44 73 ASP A O 1
ATOM 584 N N . ASP A 1 74 ? -9.029 -2.474 -5.992 1.00 86.50 74 ASP A N 1
ATOM 585 C CA . ASP A 1 74 ? -9.963 -2.793 -4.895 1.00 86.50 74 ASP A CA 1
ATOM 586 C C . ASP A 1 74 ? -9.906 -4.240 -4.374 1.00 86.50 74 ASP A C 1
ATOM 588 O O . ASP A 1 74 ? -10.819 -4.714 -3.693 1.00 86.50 74 ASP A O 1
ATOM 592 N N . SER A 1 75 ? -8.789 -4.927 -4.621 1.00 89.44 75 SER A N 1
ATOM 593 C CA . SER A 1 75 ? -8.477 -6.213 -3.995 1.00 89.44 75 SER A CA 1
ATOM 594 C C . SER A 1 75 ? -8.326 -6.104 -2.474 1.00 89.44 75 SER A C 1
ATOM 596 O O . SER A 1 75 ? -8.254 -5.015 -1.893 1.00 89.44 75 SER A O 1
ATOM 598 N N . GLU A 1 76 ? -8.265 -7.259 -1.811 1.00 89.25 76 GLU A N 1
ATOM 599 C CA . GLU A 1 76 ? -8.054 -7.332 -0.369 1.00 89.25 76 GLU A CA 1
ATOM 600 C C . GLU A 1 76 ? -6.796 -6.562 0.063 1.00 89.25 76 GLU A C 1
ATOM 602 O O . GLU A 1 76 ? -5.759 -6.579 -0.602 1.00 89.25 76 GLU A O 1
ATOM 607 N N . VAL A 1 77 ? -6.891 -5.877 1.204 1.00 90.00 77 VAL A N 1
ATOM 608 C CA . VAL A 1 77 ? -5.751 -5.164 1.776 1.00 90.00 77 VAL A CA 1
ATOM 609 C C . VAL A 1 77 ? -4.731 -6.169 2.303 1.00 90.00 77 VAL A C 1
ATOM 611 O O . VAL A 1 77 ? -5.000 -6.916 3.245 1.00 90.00 77 VAL A O 1
ATOM 614 N N . ILE A 1 78 ? -3.529 -6.133 1.734 1.00 90.62 78 ILE A N 1
ATOM 615 C CA . ILE A 1 78 ? -2.415 -7.004 2.107 1.00 90.62 78 ILE A CA 1
ATOM 616 C C . ILE A 1 78 ? -1.310 -6.218 2.808 1.00 90.62 78 ILE A C 1
ATOM 618 O O . ILE A 1 78 ? -1.036 -5.062 2.480 1.00 90.62 78 ILE A O 1
ATOM 622 N N . SER A 1 79 ? -0.655 -6.851 3.781 1.00 88.56 79 SER A N 1
ATOM 623 C CA . SER A 1 79 ? 0.547 -6.295 4.397 1.00 88.56 79 SER A CA 1
ATOM 624 C C . SER A 1 79 ? 1.713 -6.377 3.416 1.00 88.56 79 SER A C 1
ATOM 626 O O . SER A 1 79 ? 2.158 -7.462 3.045 1.00 88.56 79 SER A O 1
ATOM 628 N N . ASN A 1 80 ? 2.211 -5.211 3.026 1.00 85.38 80 ASN A N 1
ATOM 629 C CA . ASN A 1 80 ? 3.388 -5.046 2.191 1.00 85.38 80 ASN A CA 1
ATOM 630 C C . ASN A 1 80 ? 4.286 -4.050 2.896 1.00 85.38 80 ASN A C 1
ATOM 632 O O . ASN A 1 80 ? 4.443 -2.919 2.452 1.00 85.38 80 ASN A O 1
ATOM 636 N N . ASP A 1 81 ? 4.800 -4.444 4.058 1.00 83.56 81 ASP A N 1
ATOM 637 C CA . ASP A 1 81 ? 5.586 -3.517 4.847 1.00 83.56 81 ASP A CA 1
ATOM 638 C C . ASP A 1 81 ? 6.884 -3.138 4.122 1.00 83.56 81 ASP A C 1
ATOM 640 O O . ASP A 1 81 ? 7.708 -3.989 3.783 1.00 83.56 81 ASP A O 1
ATOM 644 N N . PHE A 1 82 ? 7.046 -1.836 3.905 1.00 85.06 82 PHE A N 1
ATOM 645 C CA . PHE A 1 82 ? 8.239 -1.214 3.343 1.00 85.06 82 PHE A CA 1
ATOM 646 C C . P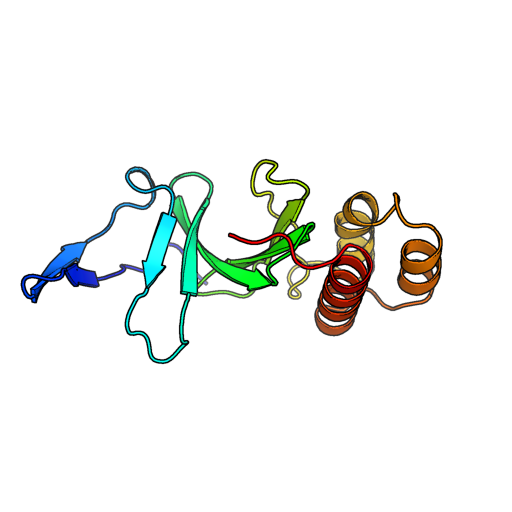HE A 1 82 ? 8.756 -0.047 4.203 1.00 85.06 82 PHE A C 1
ATOM 648 O O . PHE A 1 82 ? 9.657 0.675 3.772 1.00 85.06 82 PHE A O 1
ATOM 655 N N . GLY A 1 83 ? 8.222 0.117 5.421 1.00 70.19 83 GLY A N 1
ATOM 656 C CA . GLY A 1 83 ? 8.507 1.228 6.338 1.00 70.19 83 GLY A CA 1
ATOM 657 C C . GLY A 1 83 ? 9.769 1.082 7.185 1.00 70.19 83 GLY A C 1
ATOM 658 O O . GLY A 1 83 ? 10.056 1.923 8.031 1.00 70.19 83 GLY A O 1
ATOM 659 N N . GLY A 1 84 ? 10.544 0.014 6.978 1.00 68.56 84 GLY A N 1
ATOM 660 C CA . GLY A 1 84 ? 11.858 -0.165 7.603 1.00 68.56 84 GLY A CA 1
ATOM 661 C C . GLY A 1 84 ? 11.999 -1.355 8.552 1.00 68.56 84 GLY A C 1
ATOM 662 O O . GLY A 1 84 ? 13.077 -1.520 9.118 1.00 68.56 84 GLY A O 1
ATOM 663 N N . LEU A 1 85 ? 10.979 -2.213 8.705 1.00 72.50 85 LEU A N 1
ATOM 664 C CA . LEU A 1 85 ? 11.149 -3.494 9.415 1.00 72.50 85 LEU A CA 1
ATOM 665 C C . LEU A 1 85 ? 11.850 -4.562 8.553 1.00 72.50 85 LEU A C 1
ATOM 667 O O . LEU A 1 85 ? 12.349 -5.553 9.085 1.00 72.50 85 LEU A O 1
ATOM 671 N N . HIS A 1 86 ? 11.919 -4.352 7.236 1.00 73.56 86 HIS A N 1
ATOM 672 C CA . HIS A 1 86 ? 12.536 -5.256 6.264 1.00 73.56 86 HIS A CA 1
ATOM 673 C C . HIS A 1 86 ? 13.736 -4.623 5.549 1.00 73.56 86 HIS A C 1
ATOM 675 O O . HIS A 1 86 ? 13.913 -3.399 5.543 1.00 73.56 86 HIS A O 1
ATOM 681 N N . LYS A 1 87 ? 14.575 -5.464 4.925 1.00 79.31 87 LYS A N 1
ATOM 682 C CA . LYS A 1 87 ? 15.643 -4.982 4.041 1.00 79.31 87 LYS A CA 1
ATOM 683 C C . LYS A 1 87 ? 15.024 -4.301 2.822 1.00 79.31 87 LYS A C 1
ATOM 685 O O . LYS A 1 87 ? 13.931 -4.646 2.384 1.00 79.31 87 LYS A O 1
ATOM 690 N N . ARG A 1 88 ? 15.745 -3.339 2.247 1.00 79.81 88 ARG A 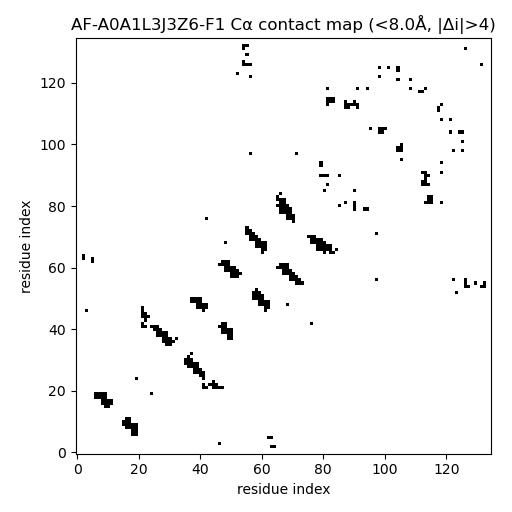N 1
ATOM 691 C CA . ARG A 1 88 ? 15.256 -2.547 1.105 1.00 79.81 88 ARG A CA 1
ATOM 692 C C . ARG A 1 88 ? 14.961 -3.416 -0.114 1.00 79.81 88 ARG A C 1
ATOM 694 O O . ARG A 1 88 ? 14.053 -3.112 -0.878 1.00 79.81 88 ARG A O 1
ATOM 701 N N . GLU A 1 89 ? 15.738 -4.472 -0.301 1.00 81.31 89 GLU A N 1
ATOM 702 C CA . GLU A 1 89 ? 15.576 -5.441 -1.379 1.00 81.31 89 GLU A CA 1
ATOM 703 C C . GLU A 1 89 ? 14.252 -6.203 -1.220 1.00 81.31 89 GLU A C 1
ATOM 705 O O . GLU A 1 89 ? 13.465 -6.253 -2.163 1.00 81.31 89 GLU A O 1
ATOM 710 N N . ASP A 1 90 ? 13.943 -6.666 -0.005 1.00 84.75 90 ASP A N 1
ATOM 711 C CA . ASP A 1 90 ? 12.679 -7.345 0.309 1.00 84.75 90 ASP A CA 1
ATOM 712 C C . ASP A 1 90 ? 11.476 -6.416 0.081 1.00 84.75 90 ASP A C 1
ATOM 714 O O . ASP A 1 90 ? 10.456 -6.830 -0.472 1.00 84.75 90 ASP A O 1
ATOM 718 N N . SER A 1 91 ? 11.604 -5.138 0.457 1.00 85.75 91 SER A N 1
ATOM 719 C CA . SER A 1 91 ? 10.578 -4.122 0.197 1.00 85.75 91 SER A CA 1
ATOM 720 C C . SER A 1 91 ? 10.321 -3.932 -1.301 1.00 85.75 91 SER A C 1
ATOM 722 O O . SER A 1 91 ? 9.172 -3.746 -1.700 1.00 85.75 91 SER A O 1
ATOM 724 N N . LYS A 1 92 ? 11.360 -3.993 -2.154 1.00 89.00 92 LYS A N 1
ATOM 725 C CA . LYS A 1 92 ? 11.171 -3.895 -3.612 1.00 89.00 92 LYS A CA 1
ATOM 726 C C . LYS A 1 92 ? 10.418 -5.089 -4.164 1.00 89.00 92 LYS A C 1
ATOM 728 O O . LYS A 1 92 ? 9.467 -4.892 -4.915 1.00 89.00 92 LYS A O 1
ATOM 733 N N . GLU A 1 93 ? 10.830 -6.296 -3.796 1.00 89.81 93 GLU A N 1
ATOM 734 C CA . GLU A 1 93 ? 10.212 -7.522 -4.307 1.00 89.81 93 GLU A CA 1
ATOM 735 C C . GLU A 1 93 ? 8.735 -7.625 -3.913 1.00 89.81 93 GLU A C 1
ATOM 737 O O . GLU A 1 93 ? 7.917 -8.068 -4.710 1.00 89.81 93 GLU A O 1
ATOM 742 N N . ARG A 1 94 ? 8.353 -7.126 -2.731 1.00 89.00 94 ARG A N 1
ATOM 743 C CA . ARG A 1 94 ? 6.944 -7.067 -2.300 1.00 89.00 94 ARG A CA 1
ATOM 744 C C . ARG A 1 94 ? 6.085 -6.102 -3.117 1.00 89.00 94 ARG A C 1
ATOM 746 O O . ARG A 1 94 ? 4.898 -6.348 -3.303 1.00 89.00 94 ARG A O 1
ATOM 753 N N . ILE A 1 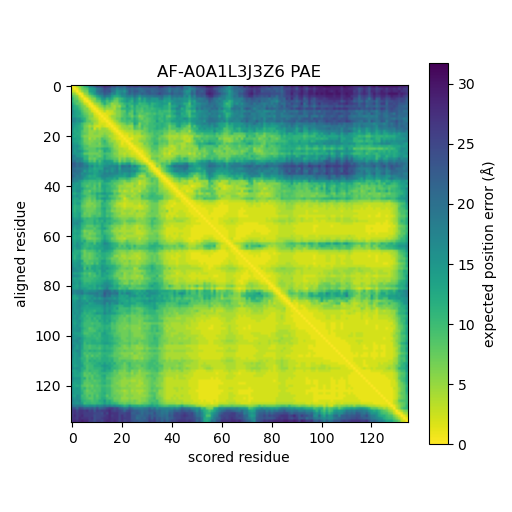95 ? 6.668 -4.999 -3.582 1.00 92.75 95 ILE A N 1
ATOM 754 C CA . ILE A 1 95 ? 5.944 -3.946 -4.310 1.00 92.75 95 ILE A CA 1
ATOM 755 C C . ILE A 1 95 ? 5.940 -4.184 -5.817 1.00 92.75 95 ILE A C 1
ATOM 757 O O . ILE A 1 95 ? 4.994 -3.784 -6.492 1.00 92.75 95 ILE A O 1
ATOM 761 N N . ARG A 1 96 ? 6.952 -4.875 -6.347 1.00 94.06 96 ARG A N 1
ATOM 762 C CA . ARG A 1 96 ? 7.098 -5.164 -7.777 1.00 94.06 96 ARG A CA 1
ATOM 763 C C . ARG A 1 96 ? 5.815 -5.715 -8.438 1.00 94.06 96 ARG A C 1
ATOM 765 O O . ARG A 1 96 ? 5.449 -5.155 -9.472 1.00 94.06 96 ARG A O 1
ATOM 772 N N . PRO A 1 97 ? 5.081 -6.693 -7.864 1.00 94.56 97 PRO A N 1
ATOM 773 C CA . PRO A 1 97 ? 3.858 -7.222 -8.480 1.00 94.56 97 PRO A CA 1
ATOM 774 C C . PRO A 1 97 ? 2.740 -6.183 -8.637 1.00 94.56 97 PRO A C 1
ATOM 776 O O . PRO A 1 97 ? 1.860 -6.329 -9.479 1.00 94.56 97 PRO A O 1
ATOM 779 N N . LEU A 1 98 ? 2.750 -5.109 -7.840 1.00 94.00 98 LEU A N 1
ATOM 780 C CA . LEU A 1 98 ? 1.727 -4.066 -7.926 1.00 94.00 98 LEU A CA 1
ATOM 781 C C . LEU A 1 98 ? 1.907 -3.170 -9.156 1.00 94.00 98 LEU A C 1
ATOM 783 O O . LEU A 1 98 ? 0.945 -2.532 -9.571 1.00 94.00 98 LEU A O 1
ATOM 787 N N . ILE A 1 99 ? 3.104 -3.115 -9.738 1.00 94.69 99 ILE A N 1
ATOM 788 C CA . ILE A 1 99 ? 3.455 -2.162 -10.802 1.00 94.69 99 ILE A CA 1
ATOM 789 C C . ILE A 1 99 ? 3.950 -2.835 -12.087 1.00 94.69 99 ILE A C 1
ATOM 791 O O . ILE A 1 99 ? 4.281 -2.146 -13.050 1.00 94.69 99 ILE A O 1
ATOM 795 N N . GLU A 1 100 ? 4.056 -4.166 -12.108 1.00 95.31 100 GLU A N 1
ATOM 796 C CA . GLU A 1 100 ? 4.648 -4.903 -13.231 1.00 95.31 100 GLU A CA 1
ATOM 797 C C . GLU A 1 100 ? 3.836 -4.823 -14.529 1.00 95.31 100 GLU A C 1
ATOM 799 O O . GLU A 1 100 ? 4.384 -5.032 -15.610 1.00 95.31 100 GLU A O 1
ATOM 804 N N . ASP A 1 101 ? 2.558 -4.454 -14.431 1.00 94.25 101 ASP A N 1
ATOM 805 C CA . ASP A 1 101 ? 1.675 -4.214 -15.570 1.00 94.25 101 ASP A CA 1
ATOM 806 C C . ASP A 1 101 ? 1.956 -2.888 -16.297 1.00 94.25 101 ASP A C 1
ATOM 808 O O . ASP A 1 101 ? 1.426 -2.666 -17.383 1.00 94.25 101 ASP A O 1
ATOM 812 N N . ASN A 1 102 ? 2.825 -2.025 -15.755 1.00 94.44 102 ASN A N 1
ATOM 813 C CA . ASN A 1 102 ? 3.294 -0.815 -16.424 1.00 94.44 102 ASN A CA 1
ATOM 814 C C . ASN A 1 102 ? 4.815 -0.866 -16.639 1.00 94.44 102 ASN A C 1
ATOM 816 O O . ASN A 1 102 ? 5.604 -0.609 -15.730 1.00 94.44 102 ASN A O 1
ATOM 820 N N . ALA A 1 103 ? 5.238 -1.154 -17.875 1.00 94.62 103 ALA A N 1
ATOM 821 C CA . ALA A 1 103 ? 6.648 -1.357 -18.215 1.00 94.62 103 ALA A CA 1
ATOM 822 C C . ALA A 1 103 ? 7.544 -0.135 -17.929 1.00 94.62 103 ALA A C 1
ATOM 824 O O . ALA A 1 103 ? 8.687 -0.302 -17.499 1.00 94.62 103 ALA A O 1
ATOM 825 N N . ILE A 1 104 ? 7.029 1.084 -18.131 1.00 94.44 104 ILE A N 1
ATOM 826 C CA . ILE A 1 104 ? 7.781 2.329 -17.913 1.00 94.44 104 ILE A CA 1
ATOM 827 C C . ILE A 1 104 ? 8.035 2.521 -16.415 1.00 94.44 104 ILE A C 1
ATOM 829 O O . ILE A 1 104 ? 9.175 2.728 -15.993 1.00 94.44 104 ILE A O 1
ATOM 833 N N . ILE A 1 105 ? 6.984 2.384 -15.602 1.00 96.00 105 ILE A N 1
ATOM 834 C CA . ILE A 1 105 ? 7.085 2.484 -14.144 1.00 96.00 105 ILE A CA 1
ATOM 835 C C . ILE A 1 105 ? 7.962 1.364 -13.578 1.00 96.00 105 ILE A C 1
ATOM 837 O O . ILE A 1 105 ? 8.814 1.619 -12.727 1.00 96.00 105 ILE A O 1
ATOM 841 N N . LEU A 1 106 ? 7.809 0.133 -14.073 1.00 95.94 106 LEU A N 1
ATOM 842 C CA . LEU A 1 106 ? 8.612 -1.009 -13.643 1.00 95.94 106 LEU A CA 1
ATOM 843 C C . LEU A 1 106 ? 10.107 -0.793 -13.920 1.00 95.94 106 LEU A C 1
ATOM 845 O O . LEU A 1 106 ? 10.943 -1.106 -13.069 1.00 95.94 106 LEU A O 1
ATOM 849 N N . GLN A 1 107 ? 10.462 -0.258 -15.091 1.00 96.25 107 GLN A N 1
ATOM 850 C CA . GLN A 1 107 ? 11.854 0.034 -15.436 1.00 96.25 107 GLN A CA 1
ATOM 851 C C . GLN A 1 107 ? 12.465 1.061 -14.475 1.00 96.25 107 GLN A C 1
ATOM 853 O O . GLN A 1 107 ? 13.562 0.849 -13.953 1.00 96.25 107 GLN A O 1
ATOM 858 N N . GLU A 1 108 ? 11.742 2.146 -14.203 1.00 95.81 108 GLU A N 1
ATOM 859 C CA . GLU A 1 108 ? 12.174 3.174 -13.259 1.00 95.81 108 GLU A CA 1
ATOM 860 C C . GLU A 1 108 ? 12.310 2.608 -11.846 1.00 95.81 108 GLU A C 1
ATOM 862 O O . GLU A 1 108 ? 13.364 2.748 -11.225 1.00 95.81 108 GLU A O 1
ATOM 867 N N . PHE A 1 109 ? 11.313 1.862 -11.372 1.00 95.31 109 PHE A N 1
ATOM 868 C CA . PHE A 1 109 ? 11.353 1.214 -10.065 1.00 95.31 109 PHE A CA 1
ATOM 869 C C . PHE A 1 109 ? 12.553 0.273 -9.909 1.00 95.31 109 PHE A C 1
ATOM 871 O O . PHE A 1 109 ? 13.227 0.259 -8.872 1.00 95.31 109 PHE A O 1
ATOM 878 N N . ASN A 1 110 ? 12.882 -0.488 -10.955 1.00 94.50 110 ASN A N 1
ATOM 879 C CA . ASN A 1 110 ? 14.040 -1.377 -10.951 1.00 94.50 110 ASN A CA 1
ATOM 880 C C . ASN A 1 110 ? 15.362 -0.615 -10.774 1.00 94.50 110 ASN A C 1
ATOM 882 O O . ASN A 1 110 ? 16.249 -1.129 -10.093 1.00 94.50 110 ASN A O 1
ATOM 886 N N . SER A 1 111 ? 15.459 0.622 -11.267 1.00 95.12 111 SER A N 1
ATOM 887 C CA . SER A 1 111 ? 16.639 1.487 -11.106 1.00 95.12 111 SER A CA 1
ATOM 888 C C . SER A 1 111 ? 16.772 2.137 -9.717 1.00 95.12 111 SER A C 1
ATOM 890 O O . SER A 1 111 ? 17.848 2.609 -9.346 1.00 95.12 111 SER A O 1
ATOM 892 N N . MET A 1 112 ? 15.700 2.151 -8.920 1.00 92.75 112 MET A N 1
ATOM 893 C CA . MET A 1 112 ? 15.652 2.833 -7.623 1.00 92.75 112 MET A CA 1
ATOM 894 C C . MET A 1 112 ? 16.028 1.918 -6.450 1.00 92.75 112 MET A C 1
ATOM 896 O O . MET A 1 112 ? 15.892 0.694 -6.499 1.00 92.75 112 MET A O 1
ATOM 900 N N . LYS A 1 113 ? 16.447 2.523 -5.330 1.00 90.44 113 LYS A N 1
ATOM 901 C CA . LYS A 1 113 ? 16.553 1.832 -4.030 1.00 90.44 113 LYS A CA 1
ATOM 902 C C . LYS A 1 113 ? 15.159 1.613 -3.435 1.00 90.44 113 LYS A C 1
ATOM 904 O O . LYS A 1 113 ? 14.329 2.513 -3.521 1.00 90.44 113 LYS A O 1
ATOM 909 N N . GLY A 1 114 ? 14.950 0.489 -2.749 1.00 87.56 114 GLY A N 1
ATOM 910 C CA . GLY A 1 114 ? 13.704 0.153 -2.044 1.00 87.56 114 GLY A CA 1
ATOM 911 C C . GLY A 1 114 ? 13.490 0.887 -0.726 1.00 87.56 114 GLY A C 1
ATOM 912 O O . GLY A 1 114 ? 13.273 0.251 0.299 1.00 87.56 114 GLY A O 1
ATOM 913 N N . SER A 1 115 ? 13.645 2.209 -0.709 1.00 89.94 115 SER A N 1
ATOM 914 C CA . SER A 1 115 ? 13.266 3.020 0.450 1.00 89.94 115 SER A CA 1
ATOM 915 C C . SER A 1 115 ? 11.776 3.350 0.412 1.00 89.94 115 SER A C 1
ATOM 917 O O . SER A 1 115 ? 11.211 3.510 -0.668 1.00 89.94 115 SER A O 1
ATOM 919 N N . GLU A 1 116 ? 11.177 3.549 1.587 1.00 91.38 116 GLU A N 1
ATOM 920 C CA . GLU A 1 116 ? 9.791 4.012 1.743 1.00 91.38 116 GLU A CA 1
ATOM 921 C C . GLU A 1 116 ? 9.481 5.210 0.836 1.00 91.38 116 GLU A C 1
ATOM 923 O O . GLU A 1 116 ? 8.578 5.144 0.010 1.00 91.38 116 GLU A O 1
ATOM 928 N N . LYS A 1 117 ? 10.311 6.262 0.893 1.00 92.56 117 LYS A N 1
ATOM 929 C CA . LYS A 1 117 ? 10.163 7.459 0.050 1.00 92.56 117 LYS A CA 1
ATOM 930 C C . LYS A 1 117 ? 10.081 7.135 -1.447 1.00 92.56 117 LYS A C 1
ATOM 932 O O . LYS A 1 117 ? 9.265 7.716 -2.152 1.00 92.56 117 LYS A O 1
ATOM 937 N N . ASN A 1 118 ? 10.939 6.242 -1.940 1.00 93.94 118 ASN A N 1
ATOM 938 C CA . ASN A 1 118 ? 10.979 5.895 -3.361 1.00 93.94 118 ASN A CA 1
ATOM 939 C C . ASN A 1 118 ? 9.780 5.034 -3.766 1.00 93.94 118 ASN A C 1
ATOM 941 O O . ASN A 1 118 ? 9.252 5.201 -4.861 1.00 93.94 118 ASN A O 1
ATOM 945 N N . ILE A 1 119 ? 9.357 4.127 -2.885 1.00 94.69 119 ILE A N 1
ATOM 946 C CA . ILE A 1 119 ? 8.188 3.272 -3.094 1.00 94.69 119 ILE A CA 1
ATOM 947 C C . ILE A 1 119 ? 6.917 4.121 -3.150 1.00 94.69 119 ILE A C 1
ATOM 949 O O . ILE A 1 119 ? 6.168 4.009 -4.116 1.00 94.69 119 ILE A O 1
ATOM 953 N N . LEU A 1 120 ? 6.711 5.014 -2.175 1.00 95.19 120 LEU A N 1
ATOM 954 C CA . LEU A 1 120 ? 5.572 5.935 -2.166 1.00 95.19 120 LEU A CA 1
ATOM 955 C C . LEU A 1 120 ? 5.553 6.790 -3.438 1.00 95.19 120 LEU A C 1
ATOM 957 O O . LEU A 1 120 ? 4.534 6.839 -4.120 1.00 95.19 120 LEU A O 1
ATOM 961 N N . HIS A 1 121 ? 6.702 7.359 -3.816 1.00 95.62 121 HIS A N 1
ATOM 962 C CA . HIS A 1 121 ? 6.827 8.154 -5.037 1.00 95.62 121 HIS A CA 1
ATOM 963 C C . HIS A 1 121 ? 6.428 7.381 -6.305 1.00 95.62 121 HIS A C 1
ATOM 965 O O . HIS A 1 121 ? 5.698 7.902 -7.145 1.00 95.62 121 HIS A O 1
ATOM 971 N N . ILE A 1 122 ? 6.884 6.133 -6.453 1.00 96.00 122 ILE A N 1
ATOM 972 C CA . ILE A 1 122 ? 6.557 5.312 -7.625 1.00 96.00 122 ILE A CA 1
ATOM 973 C C . ILE A 1 122 ? 5.081 4.924 -7.661 1.00 96.00 122 ILE A C 1
ATOM 975 O O . ILE A 1 122 ? 4.485 4.930 -8.736 1.00 96.00 122 ILE A O 1
ATOM 979 N N . ILE A 1 123 ? 4.477 4.634 -6.510 1.00 95.69 123 ILE A N 1
ATOM 980 C CA . ILE A 1 123 ? 3.044 4.337 -6.430 1.00 95.69 123 ILE A CA 1
ATOM 981 C C . ILE A 1 123 ? 2.214 5.569 -6.811 1.00 95.69 123 ILE A C 1
ATOM 983 O O . ILE A 1 123 ? 1.267 5.455 -7.588 1.00 95.69 123 ILE A O 1
ATOM 987 N N . GLU A 1 124 ? 2.569 6.755 -6.311 1.00 95.62 124 GLU A N 1
ATOM 988 C CA . GLU A 1 124 ? 1.908 8.008 -6.700 1.00 95.62 124 GLU A CA 1
ATOM 989 C C . GLU A 1 124 ? 2.031 8.257 -8.203 1.00 95.62 124 GLU A C 1
ATOM 991 O O . GLU A 1 124 ? 1.040 8.565 -8.866 1.00 95.62 124 GLU A O 1
ATOM 996 N N . LYS A 1 125 ? 3.233 8.058 -8.757 1.00 95.38 125 LYS A N 1
ATOM 997 C CA . LYS A 1 125 ? 3.486 8.198 -10.191 1.00 95.38 125 LYS A CA 1
ATOM 998 C C . LYS A 1 125 ? 2.653 7.217 -11.015 1.00 95.38 125 LYS A C 1
ATOM 1000 O O . LYS A 1 125 ? 2.069 7.624 -12.013 1.00 95.38 125 LYS A O 1
ATOM 1005 N N . TYR A 1 126 ? 2.564 5.958 -10.587 1.00 95.19 126 TYR A N 1
ATOM 1006 C CA . TYR A 1 126 ? 1.720 4.942 -11.218 1.00 95.19 126 TYR A CA 1
ATOM 1007 C C . TYR A 1 126 ? 0.250 5.379 -11.236 1.00 95.19 126 TYR A C 1
ATOM 1009 O O . TYR A 1 126 ? -0.381 5.393 -12.289 1.00 95.19 126 TYR A O 1
ATOM 1017 N N . ASN A 1 127 ? -0.280 5.804 -10.087 1.00 94.12 127 ASN A N 1
ATOM 1018 C CA . ASN A 1 127 ? -1.671 6.236 -9.970 1.00 94.12 127 ASN A CA 1
ATOM 1019 C C . ASN A 1 127 ? -1.983 7.484 -10.811 1.00 94.12 127 ASN A C 1
ATOM 1021 O O . ASN A 1 127 ? -3.090 7.608 -11.323 1.00 94.12 127 ASN A O 1
ATOM 1025 N N . ALA A 1 128 ? -1.024 8.398 -10.973 1.00 92.38 128 ALA A N 1
ATOM 1026 C CA . ALA A 1 128 ? -1.209 9.602 -11.779 1.00 92.38 128 ALA A CA 1
ATOM 1027 C C . ALA A 1 128 ? -1.347 9.313 -13.285 1.00 92.38 128 ALA A C 1
ATOM 1029 O O . ALA A 1 128 ? -1.972 10.098 -13.995 1.00 92.38 128 ALA A O 1
ATOM 1030 N N . LEU A 1 129 ? -0.781 8.204 -13.776 1.00 86.75 129 LEU A N 1
ATOM 1031 C CA . LEU A 1 129 ? -0.863 7.815 -15.189 1.00 86.75 129 LEU A CA 1
ATOM 1032 C C . LEU A 1 129 ? -2.224 7.219 -15.571 1.00 86.75 129 LEU A C 1
ATOM 1034 O O . LEU A 1 129 ? -2.636 7.342 -16.720 1.00 86.75 129 LEU A O 1
ATOM 1038 N N . GLU A 1 130 ? -2.917 6.598 -14.619 1.00 68.44 130 GLU A N 1
ATOM 1039 C CA . GLU A 1 130 ? -4.180 5.881 -14.852 1.00 68.44 130 GLU A CA 1
ATOM 1040 C C . GLU A 1 130 ? -5.423 6.780 -14.666 1.00 68.44 130 GLU A C 1
ATOM 1042 O O . GLU A 1 130 ? -6.544 6.351 -14.923 1.00 68.44 130 GLU A O 1
ATOM 1047 N N . GLY A 1 131 ? -5.235 8.046 -14.269 1.00 57.59 131 GLY A N 1
A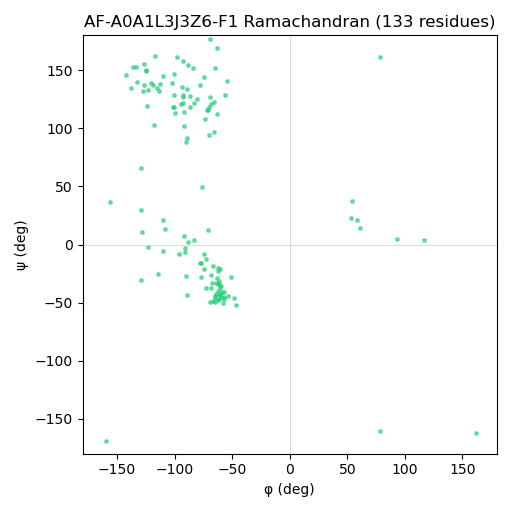TOM 1048 C CA . GLY A 1 131 ? -6.316 8.999 -13.999 1.00 57.59 131 GLY A CA 1
ATOM 1049 C C . GLY A 1 131 ? -6.995 8.792 -12.631 1.00 57.59 131 GLY A C 1
ATOM 1050 O O . GLY A 1 131 ? -6.845 7.747 -11.996 1.00 57.59 131 GLY A O 1
ATOM 1051 N N . PRO A 1 132 ? -7.712 9.804 -12.106 1.00 51.28 132 PRO A N 1
ATOM 1052 C CA . PRO A 1 132 ? -8.384 9.687 -10.817 1.00 51.28 132 PRO A CA 1
ATOM 1053 C C . PRO A 1 132 ? -9.584 8.734 -10.919 1.00 51.28 132 PRO A C 1
ATOM 1055 O O . PRO A 1 132 ? -10.571 9.044 -11.579 1.00 51.28 132 PRO A O 1
ATOM 1058 N N . ASN A 1 133 ? -9.532 7.602 -10.212 1.00 49.66 133 ASN A N 1
ATOM 1059 C CA . ASN A 1 133 ? -10.739 6.835 -9.904 1.00 49.66 133 ASN A CA 1
ATOM 1060 C C . ASN A 1 133 ? -11.521 7.594 -8.821 1.00 49.66 133 ASN A C 1
ATOM 1062 O O . ASN A 1 133 ? -11.081 7.683 -7.669 1.00 49.66 133 ASN A O 1
ATOM 1066 N N . GLU A 1 134 ? -12.645 8.195 -9.209 1.00 45.03 134 GLU A N 1
ATOM 1067 C CA . GLU A 1 134 ? -13.572 8.855 -8.293 1.00 45.03 134 GLU A CA 1
ATOM 1068 C C . GLU A 1 134 ? -14.284 7.825 -7.392 1.00 45.03 134 GLU A C 1
ATOM 1070 O O . GLU A 1 134 ? -14.963 6.930 -7.881 1.00 45.03 134 GLU A O 1
ATOM 1075 N N . ILE A 1 135 ? -14.075 8.026 -6.081 1.00 43.44 135 ILE A N 1
ATOM 1076 C CA . ILE A 1 135 ? -14.806 7.599 -4.862 1.00 43.44 135 ILE A CA 1
ATOM 1077 C C . ILE A 1 135 ? -15.207 6.123 -4.722 1.00 43.44 135 ILE A C 1
ATOM 1079 O O . ILE A 1 135 ? -16.262 5.717 -5.252 1.00 43.44 135 ILE A O 1
#

pLDDT: mean 79.21, std 16.15, range [31.22, 96.25]

Organism: NCBI:txid1913577

Nearest PDB structures (foldseek):
  5dmv-assembly1_C  TM=3.334E-01  e=2.759E+00  Mus musculus
  4hco-assembly2_A  TM=3.366E-01  e=5.223E+00  Homo sapiens
  5j19-assembly1_A  TM=3.333E-01  e=9.327E+00  Homo sapiens
  4e9d-assembly1_A  TM=3.310E-01  e=7.838E+00  Homo sapiens
  4hab-assembly2_B  TM=3.191E-01  e=8.802E+00  Homo sapiens

Solvent-accessible surface area (backbone atoms only — not comparable to full-atom values): 8034 Å² total; per-residue (Å²): 133,85,80,84,70,84,74,53,70,47,65,49,99,88,64,53,74,44,77,68,56,40,67,79,45,67,69,47,77,41,91,84,47,98,82,44,87,36,48,34,35,42,46,94,51,71,38,57,26,34,55,79,41,85,43,56,56,28,32,26,32,32,74,88,56,60,50,26,29,37,25,51,80,83,44,76,79,40,84,49,52,37,61,63,94,54,57,38,65,60,28,37,65,64,48,44,77,82,41,59,91,37,65,69,60,36,55,53,56,70,77,50,69,37,43,47,72,51,51,54,51,50,51,53,53,55,28,64,74,75,47,87,74,83,130

Foldseek 3Di:
DCLQDPFDQDQDPVRDTDTDQLLPDAWDFDPDDPVHGWIWGRDPSGFTWIFDDDAQKIWTAGPPDQWIWIDGNNDHIGTLGLSPPDAQVSSLVSLLVRCVVPPVLNVVSVVDTSHPVVSVVSVNVSRVVVDDDDD

Radius of gyration: 16.12 Å; Cα contacts (8 Å, |Δi|>4): 209; chains: 1; bounding box: 41×26×41 Å

Mean predicted aligned error: 8.83 Å

Secondary structure (DSSP, 8-state):
--TT----EEE-TT--EEEPPTTS-SEEEESS-TT-SEEEEEETTTEEEEEEE-SSEEEEEETTSS-EEEEETTPPPEE---SSSS-HHHHHHHHHHHHTT-HHHHHHHHHS---HHHHHHHHHHHHHHS-----

Sequence (135 aa):
MNTAEVRFKIKDTTGNKSRIDPGKVKFIKSSNSVDGDCIIATVYGKWFIKRIINGRIKVYQLVDGIIFFTSKDDSEVISNDFGGLHKREDSKERIRPLIEDNAIILQEFNSMKGSEKNILHIIEKYNALEGPNEI